Protein AF-A0A2E0NGV4-F1 (afdb_monomer)

Foldseek 3Di:
DDDDPLNVLVVCCVVWVAAFPDWDFPDADPVRDTDTDTDGSNRVNVVVVVVVVVCVVVVNDDD

pLDDT: mean 90.63, std 10.07, range [56.5, 98.0]

Secondary structure (DSSP, 8-state):
----HHHHHHHHHHH-TTSEEEEEEEEE-TT--EEEEEEEHHHHHHHHHHHHHHHHHTT----

Radius of gyration: 15.27 Å; Cα contacts (8 Å, |Δi|>4): 64; chains: 1; bounding box: 46×21×32 Å

Mean predicted aligned error: 5.0 Å

Nearest PDB structures (foldseek):
  7z3o-assembly1_SF  TM=4.132E-01  e=7.936E+00  Thermochaetoides thermophila DSM 1495
  8b2l-assembly1_d1  TM=4.031E-01  e=7.936E+00  Nicotiana tabacum
  8ylr-assembly1_SB  TM=3.607E-01  e=9.086E+00  Saccharomyces cerevisiae S288C

Sequence (63 aa):
MHHNVAHFLAKQASLYPDKPAVRAPECHDKVGVVSYTERSFLQLEQEASAVAQILSAKGIQRG

Structure (mmCIF, N/CA/C/O backbone):
data_AF-A0A2E0NGV4-F1
#
_entry.id   AF-A0A2E0NGV4-F1
#
loop_
_atom_site.group_PDB
_atom_site.id
_atom_site.type_symbol
_atom_site.label_atom_id
_atom_site.label_alt_id
_atom_site.label_comp_id
_atom_site.label_asym_id
_atom_site.label_entity_id
_atom_site.label_seq_id
_atom_site.pdbx_PDB_ins_code
_atom_site.Cartn_x
_atom_site.Cartn_y
_atom_site.Cartn_z
_atom_site.occupancy
_atom_site.B_iso_or_equiv
_atom_site.auth_seq_id
_atom_site.auth_comp_id
_atom_site.auth_asym_id
_atom_site.auth_atom_id
_atom_site.pdbx_PDB_model_num
ATOM 1 N N . MET A 1 1 ? -19.089 12.778 2.889 1.00 56.50 1 MET A N 1
ATOM 2 C CA . MET A 1 1 ? -17.897 12.124 3.475 1.00 56.50 1 MET A CA 1
ATOM 3 C C . 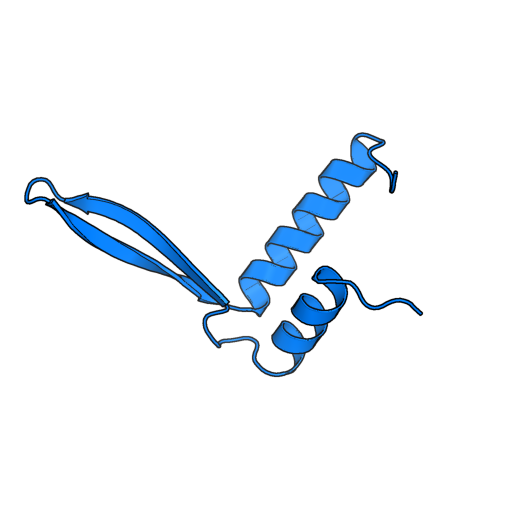MET A 1 1 ? -16.666 12.769 2.866 1.00 56.50 1 MET A C 1
ATOM 5 O O . MET A 1 1 ? -16.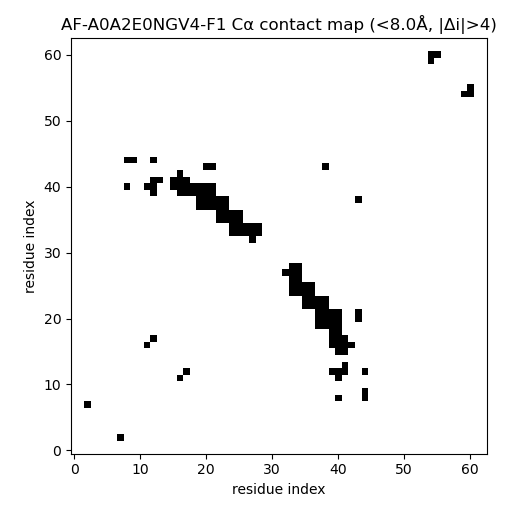634 12.901 1.652 1.00 56.50 1 MET A O 1
ATOM 9 N N . HIS A 1 2 ? -15.691 13.205 3.665 1.00 71.75 2 HIS A N 1
ATOM 10 C CA . HIS A 1 2 ? -14.422 13.682 3.109 1.00 71.75 2 HIS A CA 1
ATOM 11 C C . HIS A 1 2 ? -13.582 12.471 2.704 1.00 71.75 2 HIS A C 1
ATOM 13 O O . HIS A 1 2 ? -13.240 11.647 3.550 1.00 71.75 2 HIS A O 1
ATOM 19 N N . HIS A 1 3 ? -13.295 12.343 1.411 1.00 82.75 3 HIS A N 1
ATOM 20 C CA . HIS A 1 3 ? -12.378 11.328 0.914 1.00 82.75 3 HIS A CA 1
ATOM 21 C C . HIS A 1 3 ? -10.946 11.743 1.258 1.00 82.75 3 HIS A C 1
ATOM 23 O O . HIS A 1 3 ? -10.547 12.876 1.000 1.00 82.75 3 HIS A O 1
ATOM 29 N N . ASN A 1 4 ? -10.184 10.831 1.856 1.00 85.69 4 ASN A N 1
ATOM 30 C CA . ASN A 1 4 ? -8.752 10.994 2.083 1.00 85.69 4 ASN A CA 1
ATOM 31 C C . ASN A 1 4 ? -7.967 10.044 1.163 1.00 85.69 4 ASN A C 1
ATOM 33 O O . ASN A 1 4 ? -8.541 9.262 0.402 1.00 85.69 4 ASN A O 1
ATOM 37 N N . VAL A 1 5 ? -6.641 10.102 1.244 1.00 87.81 5 VAL A N 1
ATOM 38 C CA . VAL A 1 5 ? -5.760 9.256 0.427 1.00 87.81 5 VAL A CA 1
ATOM 39 C C . VAL A 1 5 ? -6.013 7.762 0.677 1.00 87.81 5 VAL A C 1
ATOM 41 O O . VAL A 1 5 ? -6.003 6.982 -0.270 1.00 87.81 5 VAL A O 1
ATOM 44 N N . ALA A 1 6 ? -6.337 7.364 1.912 1.00 88.81 6 ALA A N 1
ATOM 45 C CA . ALA A 1 6 ? -6.664 5.973 2.234 1.00 88.81 6 ALA A CA 1
ATOM 46 C C . ALA A 1 6 ? -7.948 5.497 1.529 1.00 88.81 6 ALA A C 1
ATOM 48 O O . ALA A 1 6 ? -7.999 4.382 1.017 1.00 88.81 6 ALA A O 1
ATOM 49 N N . HIS A 1 7 ? -8.961 6.362 1.412 1.00 92.50 7 HIS A N 1
ATOM 50 C CA . HIS A 1 7 ? -10.153 6.060 0.619 1.00 92.50 7 HIS A CA 1
ATOM 51 C C . HIS A 1 7 ? -9.817 5.856 -0.866 1.00 92.50 7 HIS A C 1
ATOM 53 O O . HIS A 1 7 ? -10.348 4.948 -1.507 1.00 92.50 7 HIS A O 1
ATOM 59 N N . PHE A 1 8 ? -8.937 6.691 -1.426 1.00 93.56 8 PHE A N 1
ATOM 60 C CA . PHE A 1 8 ? -8.502 6.537 -2.813 1.00 93.56 8 PHE A CA 1
ATOM 61 C C . PHE A 1 8 ? -7.753 5.215 -3.030 1.00 93.56 8 PHE A C 1
ATOM 63 O O . PHE A 1 8 ? -8.040 4.521 -4.004 1.00 93.56 8 PHE A O 1
ATOM 70 N N . LEU A 1 9 ? -6.860 4.840 -2.108 1.00 95.38 9 LEU A N 1
ATOM 71 C CA . LEU A 1 9 ? -6.122 3.576 -2.158 1.00 95.38 9 LEU A CA 1
ATOM 72 C C . LEU A 1 9 ? -7.069 2.368 -2.210 1.00 95.38 9 LEU A C 1
ATOM 74 O O . LEU A 1 9 ? -6.951 1.552 -3.120 1.00 95.38 9 LEU A O 1
ATOM 78 N N . ALA A 1 10 ? -8.058 2.308 -1.314 1.00 95.94 10 ALA A N 1
ATOM 79 C CA . ALA A 1 10 ? -9.046 1.228 -1.301 1.00 95.94 10 ALA A CA 1
ATOM 80 C C . ALA A 1 10 ? -9.832 1.135 -2.623 1.00 95.94 10 ALA A C 1
ATOM 82 O O . ALA A 1 10 ? -10.072 0.046 -3.148 1.00 95.94 10 ALA A O 1
ATOM 83 N N . LYS A 1 11 ? -10.184 2.283 -3.220 1.00 97.00 11 LYS A N 1
ATOM 84 C CA . LYS A 1 11 ? -10.856 2.318 -4.525 1.00 97.00 11 LYS A CA 1
ATOM 85 C C . LYS A 1 11 ? -9.962 1.799 -5.657 1.00 97.00 11 LYS A C 1
ATOM 87 O O . LYS A 1 11 ? -10.444 1.058 -6.509 1.00 97.00 11 LYS A O 1
ATOM 92 N N . GLN A 1 12 ? -8.681 2.171 -5.681 1.00 97.31 12 GLN A N 1
ATOM 93 C CA . GLN A 1 12 ? -7.745 1.680 -6.701 1.00 97.31 12 GLN A CA 1
ATOM 94 C C . GLN A 1 12 ? -7.463 0.183 -6.545 1.00 97.31 12 GLN A C 1
ATOM 96 O O . GLN A 1 12 ? -7.443 -0.519 -7.549 1.00 97.31 12 GLN A O 1
ATOM 101 N N . ALA A 1 13 ? -7.338 -0.321 -5.314 1.00 97.56 13 ALA A N 1
ATOM 102 C CA . ALA A 1 13 ? -7.170 -1.750 -5.044 1.00 97.56 13 ALA A CA 1
ATOM 103 C C . ALA A 1 13 ? -8.349 -2.588 -5.560 1.00 97.56 13 ALA A C 1
ATOM 105 O O . ALA A 1 13 ? -8.139 -3.667 -6.104 1.00 97.56 13 ALA A O 1
ATOM 106 N N . SER A 1 14 ? -9.578 -2.067 -5.472 1.00 97.50 14 SER A N 1
ATOM 107 C CA . SER A 1 14 ? -10.754 -2.745 -6.027 1.00 97.50 14 SER A CA 1
ATOM 108 C C . SER A 1 14 ? -10.812 -2.718 -7.558 1.00 97.50 14 SER A C 1
ATOM 110 O O . SER A 1 14 ? -11.320 -3.666 -8.151 1.00 97.50 14 SER A O 1
ATOM 112 N N . LEU A 1 15 ? -10.353 -1.640 -8.202 1.00 98.00 15 LEU A N 1
ATOM 113 C CA . LEU A 1 15 ? -10.421 -1.492 -9.662 1.00 98.00 15 LEU A CA 1
ATOM 114 C C . LEU A 1 15 ? -9.231 -2.143 -10.382 1.00 98.00 15 LEU A C 1
ATOM 116 O O . LEU A 1 15 ? -9.377 -2.613 -11.508 1.00 98.00 15 LEU A O 1
ATOM 120 N N . TYR A 1 16 ? -8.057 -2.143 -9.752 1.00 97.94 16 TYR A N 1
ATOM 121 C CA . TYR A 1 16 ? -6.786 -2.542 -10.353 1.00 97.94 16 TYR A CA 1
ATOM 122 C C . TYR A 1 16 ? -5.894 -3.310 -9.356 1.00 97.94 16 TYR A C 1
ATOM 124 O O . TYR A 1 16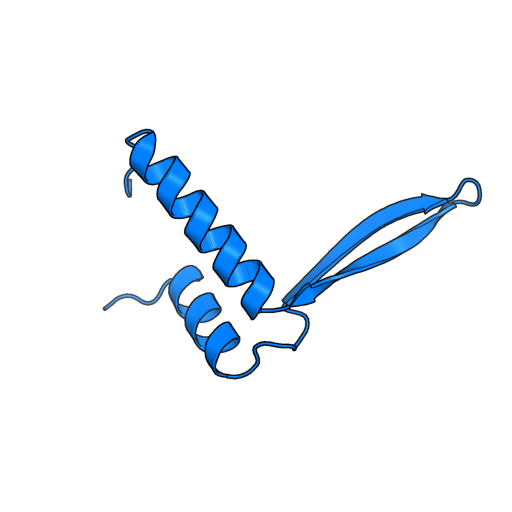 ? -4.783 -2.859 -9.066 1.00 97.94 16 TYR A O 1
ATOM 132 N N . PRO A 1 17 ? -6.343 -4.465 -8.832 1.00 97.25 17 PRO A N 1
ATOM 133 C CA . PRO A 1 17 ? -5.684 -5.159 -7.720 1.00 97.25 17 PRO A CA 1
ATOM 134 C C . PRO A 1 17 ? -4.222 -5.523 -8.001 1.00 97.25 17 PRO A C 1
ATOM 136 O O . PRO A 1 17 ? -3.382 -5.401 -7.109 1.00 97.25 17 PRO A O 1
ATOM 139 N N . ASP A 1 18 ? -3.914 -5.895 -9.244 1.00 97.81 18 ASP A N 1
ATOM 140 C CA . ASP A 1 18 ? -2.592 -6.382 -9.653 1.00 97.81 18 ASP A CA 1
ATOM 141 C C . ASP A 1 18 ? -1.697 -5.293 -10.258 1.00 97.81 18 ASP A C 1
ATOM 143 O O . ASP A 1 18 ? -0.534 -5.547 -10.569 1.00 97.81 18 ASP A O 1
ATOM 147 N N . LYS A 1 19 ? -2.205 -4.065 -10.445 1.00 97.56 19 LYS A N 1
ATOM 148 C CA . LYS A 1 19 ? -1.375 -2.978 -10.982 1.00 97.56 19 LYS A CA 1
ATOM 149 C C . LYS A 1 19 ? -0.398 -2.471 -9.918 1.00 97.56 19 LYS A C 1
ATOM 151 O O . LYS A 1 19 ? -0.786 -2.372 -8.750 1.00 97.56 19 LYS A O 1
ATOM 156 N N . PRO A 1 20 ? 0.832 -2.090 -10.307 1.00 96.69 20 PRO A N 1
ATOM 157 C CA . PRO A 1 20 ? 1.813 -1.556 -9.373 1.00 96.69 20 PRO A CA 1
ATOM 158 C C . PRO A 1 20 ? 1.339 -0.214 -8.806 1.00 96.69 20 PRO A C 1
ATOM 160 O O . PRO A 1 20 ? 1.018 0.713 -9.551 1.00 96.69 20 PRO A O 1
ATOM 163 N N . ALA A 1 21 ? 1.313 -0.116 -7.480 1.00 95.56 21 ALA A N 1
ATOM 164 C CA . ALA A 1 21 ? 0.992 1.100 -6.740 1.00 95.56 21 ALA A CA 1
ATOM 165 C C . ALA A 1 21 ? 2.255 1.852 -6.309 1.00 95.56 21 ALA A C 1
ATOM 167 O O . ALA A 1 21 ? 2.283 3.082 -6.316 1.00 95.56 21 ALA A O 1
ATOM 168 N N . VAL A 1 22 ? 3.300 1.112 -5.928 1.00 94.12 22 VAL A N 1
ATOM 169 C CA . VAL A 1 22 ? 4.582 1.653 -5.460 1.00 94.12 22 VAL A CA 1
ATOM 170 C C . VAL A 1 22 ? 5.722 0.793 -6.000 1.00 94.12 22 VAL A C 1
ATOM 172 O O . VAL A 1 22 ? 5.602 -0.429 -6.074 1.00 94.12 22 VAL A O 1
ATOM 175 N N . ARG A 1 23 ? 6.843 1.438 -6.340 1.00 93.94 23 ARG A N 1
ATOM 176 C CA . ARG A 1 23 ? 8.130 0.786 -6.604 1.00 93.94 23 ARG A CA 1
ATOM 177 C C . ARG A 1 23 ? 9.111 1.202 -5.517 1.00 93.94 23 ARG A C 1
ATOM 179 O O . ARG A 1 23 ? 9.343 2.397 -5.338 1.00 93.94 23 ARG A O 1
ATOM 186 N N . ALA A 1 24 ? 9.664 0.239 -4.795 1.00 88.81 24 ALA A N 1
ATOM 187 C CA . ALA A 1 24 ? 10.658 0.475 -3.756 1.00 88.81 24 ALA A CA 1
ATOM 188 C C . ALA A 1 24 ? 12.021 -0.060 -4.217 1.00 88.81 24 ALA A C 1
ATOM 190 O O . ALA A 1 24 ? 12.064 -1.126 -4.831 1.00 88.81 24 ALA A O 1
ATOM 191 N N . PRO A 1 25 ? 13.131 0.648 -3.959 1.00 89.12 25 PRO A N 1
ATOM 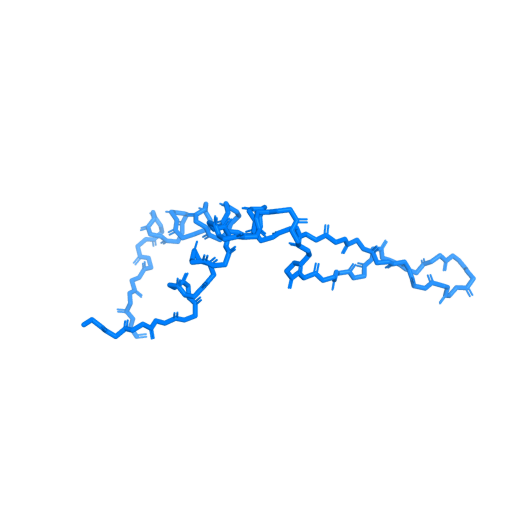192 C CA . PRO A 1 25 ? 14.455 0.126 -4.270 1.00 89.12 25 PRO A CA 1
ATOM 193 C C . PRO A 1 25 ? 14.776 -1.075 -3.367 1.00 89.12 25 PRO A C 1
ATOM 195 O O . PRO A 1 25 ? 14.588 -1.005 -2.153 1.00 89.12 25 PRO A O 1
ATOM 198 N N . GLU A 1 26 ? 15.282 -2.164 -3.943 1.00 85.44 26 GLU A N 1
ATOM 199 C CA . GLU A 1 26 ? 15.582 -3.427 -3.245 1.00 85.44 26 GLU A CA 1
ATOM 200 C C . GLU A 1 26 ? 17.089 -3.596 -2.962 1.00 85.44 26 GLU A C 1
ATOM 202 O O . GLU A 1 26 ? 17.598 -4.707 -2.892 1.00 85.44 26 GLU A O 1
ATOM 207 N N . CYS A 1 27 ? 17.794 -2.483 -2.710 1.00 71.94 27 CYS A N 1
ATOM 208 C CA . CYS A 1 27 ? 19.247 -2.375 -2.477 1.00 71.94 27 CYS A CA 1
ATOM 209 C C . CYS A 1 27 ? 20.093 -2.131 -3.747 1.00 71.94 27 CYS A C 1
ATOM 211 O O . CYS A 1 27 ? 19.627 -2.258 -4.878 1.00 71.94 27 CYS A O 1
ATOM 213 N N . HIS A 1 28 ? 21.344 -1.713 -3.527 1.00 60.47 28 HIS A N 1
ATOM 214 C CA . HIS A 1 28 ? 22.370 -1.574 -4.560 1.00 60.47 28 HIS A CA 1
ATOM 215 C C . HIS A 1 28 ? 23.158 -2.885 -4.629 1.00 60.47 28 HIS A C 1
ATOM 217 O O . HIS A 1 28 ? 23.661 -3.354 -3.603 1.00 60.47 28 HIS A O 1
ATOM 223 N N . ASP A 1 29 ? 23.306 -3.473 -5.814 1.00 65.56 29 ASP A N 1
ATOM 224 C CA . ASP A 1 29 ? 24.321 -4.510 -5.993 1.00 65.56 29 ASP A CA 1
ATOM 225 C C . ASP A 1 29 ? 25.733 -3.927 -5.736 1.00 65.56 29 ASP A C 1
ATOM 227 O O . ASP A 1 29 ? 25.933 -2.711 -5.669 1.00 65.56 29 ASP A O 1
ATOM 231 N N . LYS A 1 30 ? 26.754 -4.783 -5.588 1.00 67.44 30 LYS A N 1
ATOM 232 C CA . LYS A 1 30 ? 28.151 -4.340 -5.372 1.00 67.44 30 LYS A CA 1
ATOM 233 C C . LYS A 1 30 ? 28.714 -3.479 -6.524 1.00 67.44 30 LYS A C 1
ATOM 235 O O . LYS A 1 30 ? 29.827 -2.975 -6.404 1.00 67.44 30 LYS A O 1
ATOM 240 N N . VAL A 1 31 ? 27.968 -3.338 -7.621 1.00 72.81 31 VAL A N 1
ATOM 241 C CA . VAL A 1 31 ? 28.297 -2.605 -8.850 1.00 72.81 31 VAL A CA 1
ATOM 242 C C . VAL A 1 31 ? 27.534 -1.266 -8.921 1.00 72.81 31 VAL A C 1
ATOM 244 O O . VAL A 1 31 ? 27.768 -0.464 -9.822 1.00 72.81 31 VAL A O 1
ATOM 247 N N . GLY A 1 32 ? 26.669 -0.974 -7.942 1.00 74.88 32 GLY A N 1
ATOM 248 C CA . GLY A 1 32 ? 25.894 0.261 -7.851 1.00 74.88 32 GLY A CA 1
ATOM 249 C C . GLY A 1 32 ? 24.575 0.252 -8.630 1.00 74.88 32 GLY A C 1
ATOM 250 O O . GLY A 1 32 ? 23.935 1.302 -8.711 1.00 74.88 32 GLY A O 1
ATOM 251 N N . VAL A 1 33 ? 24.142 -0.886 -9.179 1.00 81.50 33 VAL A N 1
ATOM 252 C CA . VAL A 1 33 ? 22.848 -1.011 -9.865 1.00 81.50 33 VAL A CA 1
ATOM 253 C C . VAL A 1 33 ? 21.725 -1.056 -8.834 1.00 81.50 33 VAL A C 1
ATOM 255 O O . VAL A 1 33 ? 21.759 -1.852 -7.896 1.00 81.50 33 VAL A O 1
ATOM 258 N N . VAL A 1 34 ? 20.715 -0.206 -9.026 1.00 85.00 34 VAL A N 1
ATOM 259 C CA . VAL A 1 34 ? 19.504 -0.170 -8.198 1.00 85.00 34 VAL A CA 1
ATOM 260 C C . VAL A 1 34 ? 18.446 -1.073 -8.821 1.00 85.00 34 VAL A C 1
ATOM 262 O O . VAL A 1 34 ? 17.951 -0.790 -9.915 1.00 85.00 34 VAL A O 1
ATOM 265 N N . SER A 1 35 ? 18.079 -2.147 -8.125 1.00 88.50 35 SER A N 1
ATOM 266 C CA . SER A 1 35 ? 16.884 -2.929 -8.444 1.00 88.50 35 SER A CA 1
ATOM 267 C C . SER A 1 35 ? 15.657 -2.324 -7.763 1.00 88.50 35 SER A C 1
ATOM 269 O O . SER A 1 35 ? 15.757 -1.675 -6.720 1.0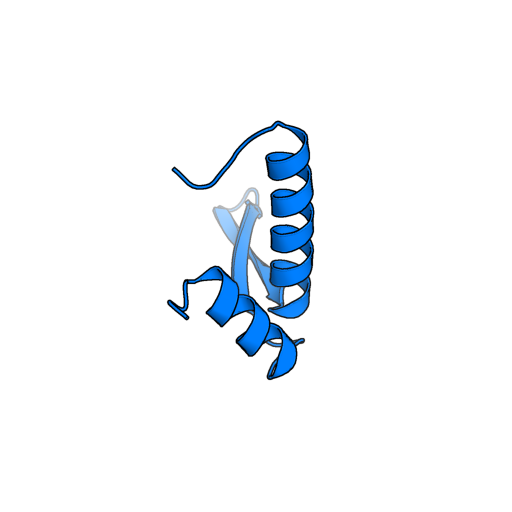0 88.50 35 SER A O 1
ATOM 271 N 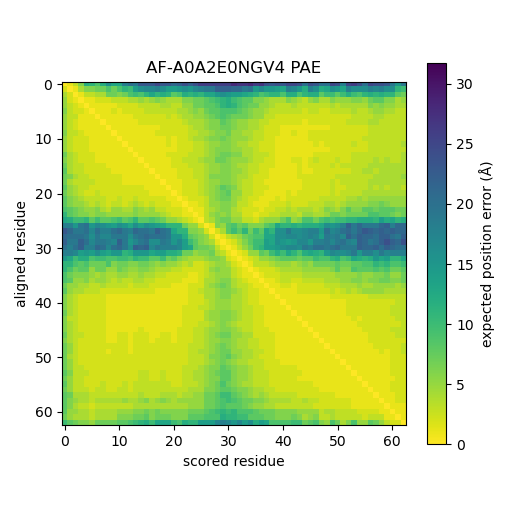N . TYR A 1 36 ? 14.483 -2.535 -8.355 1.00 89.94 36 TYR A N 1
ATOM 272 C CA . TYR A 1 36 ? 13.211 -2.102 -7.788 1.00 89.94 36 TYR A CA 1
ATOM 273 C C . TYR A 1 36 ? 12.277 -3.291 -7.649 1.00 89.94 36 TYR A C 1
ATOM 275 O O . TYR A 1 36 ? 12.103 -4.056 -8.597 1.00 89.94 36 TYR A O 1
ATOM 283 N N . THR A 1 37 ? 11.634 -3.380 -6.493 1.00 92.75 37 THR A N 1
ATOM 284 C CA . THR A 1 37 ? 10.517 -4.283 -6.250 1.00 92.75 37 THR A CA 1
ATOM 285 C C . THR A 1 37 ? 9.208 -3.505 -6.326 1.00 92.75 37 THR A C 1
ATOM 287 O O . THR A 1 37 ? 9.128 -2.340 -5.916 1.00 92.75 37 THR A O 1
ATOM 290 N N . GLU A 1 38 ? 8.181 -4.122 -6.898 1.00 95.56 38 GLU A N 1
ATOM 291 C CA . GLU A 1 38 ? 6.858 -3.521 -7.042 1.00 95.56 38 GLU A CA 1
ATOM 292 C C . GLU A 1 38 ? 5.914 -4.075 -5.980 1.00 95.56 38 GLU A C 1
ATOM 294 O O . GLU A 1 38 ? 5.931 -5.266 -5.675 1.00 95.56 38 GLU A O 1
ATOM 299 N N . ARG A 1 39 ? 5.045 -3.213 -5.452 1.00 95.69 39 ARG A N 1
ATOM 300 C CA . ARG A 1 39 ? 3.868 -3.634 -4.690 1.00 95.69 39 ARG A CA 1
ATOM 301 C C . ARG A 1 39 ? 2.612 -3.255 -5.438 1.00 95.69 39 ARG A C 1
ATOM 303 O O . ARG A 1 39 ? 2.475 -2.108 -5.877 1.00 95.69 39 ARG A O 1
ATOM 310 N N . SER A 1 40 ? 1.694 -4.206 -5.557 1.00 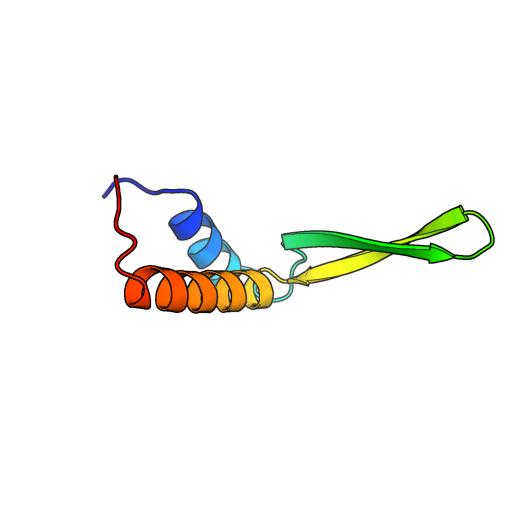97.88 40 SER A N 1
ATOM 311 C CA . SER A 1 40 ? 0.403 -3.968 -6.188 1.00 97.88 40 SER A CA 1
ATOM 312 C C . SER A 1 40 ? -0.511 -3.109 -5.308 1.00 97.88 40 SER A C 1
ATOM 314 O O . SER A 1 40 ? -0.282 -2.966 -4.102 1.00 97.88 40 SER A O 1
ATOM 316 N N . PHE A 1 41 ? -1.569 -2.535 -5.890 1.00 97.81 41 PHE A N 1
ATOM 317 C CA . PHE A 1 41 ? -2.574 -1.803 -5.110 1.00 97.81 41 PHE A CA 1
ATOM 318 C C . PHE A 1 41 ? -3.224 -2.673 -4.034 1.00 97.81 41 PHE A C 1
ATOM 320 O O . PHE A 1 41 ? -3.441 -2.181 -2.928 1.00 97.81 41 PHE A O 1
ATOM 327 N N . LEU A 1 42 ? -3.499 -3.948 -4.329 1.00 97.94 42 LEU A N 1
ATOM 328 C CA . LEU A 1 42 ? -4.067 -4.870 -3.345 1.00 97.94 42 LEU A CA 1
ATOM 329 C C . LEU A 1 42 ? -3.099 -5.124 -2.184 1.00 97.94 42 LEU A C 1
ATOM 331 O O . LEU A 1 42 ? -3.495 -5.011 -1.028 1.00 97.94 42 LEU A O 1
ATOM 335 N N . GLN A 1 43 ? -1.828 -5.408 -2.481 1.00 97.38 43 GLN A N 1
ATOM 336 C CA . GLN A 1 43 ? -0.810 -5.637 -1.450 1.00 97.38 43 GLN A CA 1
ATOM 337 C C . GLN A 1 43 ? -0.625 -4.400 -0.564 1.00 97.38 43 GLN A C 1
ATOM 339 O O . GLN A 1 43 ? -0.591 -4.504 0.660 1.00 97.38 43 GLN A O 1
ATOM 344 N N . LEU A 1 44 ? -0.557 -3.214 -1.176 1.00 96.50 44 LEU A N 1
ATOM 345 C CA . LEU A 1 44 ? -0.382 -1.964 -0.443 1.00 96.50 44 LEU A CA 1
ATOM 346 C C . LEU A 1 44 ? -1.591 -1.624 0.441 1.00 96.50 44 LEU A C 1
ATOM 348 O O . LEU A 1 44 ? -1.407 -1.135 1.553 1.00 96.50 44 LEU A O 1
ATOM 352 N N . GLU A 1 45 ? -2.816 -1.871 -0.030 1.00 97.25 45 GLU A N 1
ATOM 353 C CA . GLU A 1 45 ? -4.033 -1.670 0.767 1.00 97.25 45 GLU A CA 1
ATOM 354 C C . GLU A 1 45 ? -4.073 -2.617 1.969 1.00 97.25 45 GLU A C 1
ATOM 356 O O . GLU A 1 45 ? -4.281 -2.155 3.091 1.00 97.25 45 GLU A O 1
ATOM 361 N N . GLN A 1 46 ? -3.777 -3.903 1.764 1.00 97.25 46 GLN A N 1
ATOM 362 C CA . GLN A 1 46 ? -3.736 -4.897 2.839 1.00 97.25 46 GLN A CA 1
ATOM 363 C C . GLN A 1 46 ? -2.708 -4.527 3.915 1.00 97.25 46 GLN A C 1
ATOM 365 O O . GLN A 1 46 ? -3.016 -4.563 5.110 1.00 97.25 46 GLN A O 1
ATOM 370 N N . GLU A 1 47 ? -1.503 -4.120 3.507 1.00 95.81 47 GLU A N 1
ATOM 371 C CA . GLU A 1 47 ? -0.469 -3.644 4.429 1.00 95.81 47 GLU A CA 1
ATOM 372 C C . GLU A 1 47 ? -0.912 -2.381 5.182 1.00 95.81 47 GLU A C 1
ATOM 374 O O . GLU A 1 47 ? -0.774 -2.308 6.406 1.00 95.81 47 GLU A O 1
ATOM 379 N N . ALA A 1 48 ? -1.479 -1.393 4.481 1.00 95.75 48 ALA A N 1
ATOM 380 C CA . ALA A 1 48 ? -1.952 -0.153 5.093 1.00 95.75 48 ALA A CA 1
ATOM 381 C C . ALA A 1 48 ? -3.073 -0.408 6.114 1.00 95.75 48 ALA A C 1
ATOM 383 O O . ALA A 1 48 ? -3.058 0.169 7.205 1.00 95.75 48 ALA A O 1
ATOM 384 N N . SER A 1 49 ? -4.009 -1.302 5.795 1.00 95.94 49 SER A N 1
ATOM 385 C CA . SER A 1 49 ? -5.097 -1.716 6.681 1.00 95.94 49 SER A CA 1
ATOM 386 C C . SER A 1 49 ? -4.584 -2.465 7.914 1.00 95.94 49 S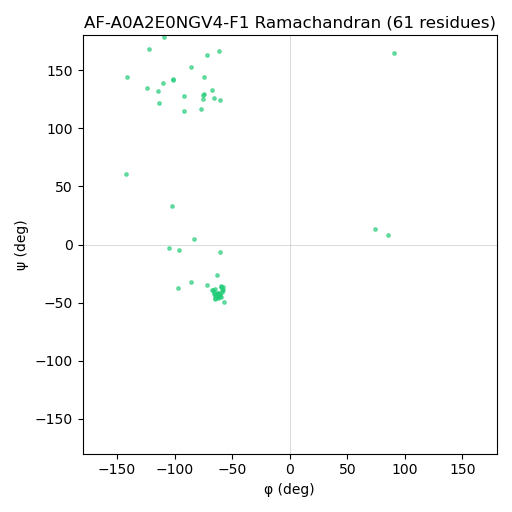ER A C 1
ATOM 388 O O . SER A 1 49 ? -5.021 -2.177 9.031 1.00 95.94 49 SER A O 1
ATOM 390 N N . ALA A 1 50 ? -3.597 -3.353 7.757 1.00 97.31 50 ALA A N 1
ATOM 391 C CA . ALA A 1 50 ? -2.947 -4.016 8.887 1.00 97.31 50 ALA A CA 1
ATOM 392 C C . ALA A 1 50 ? -2.238 -3.009 9.813 1.00 97.31 50 ALA A C 1
ATOM 394 O O . ALA A 1 50 ? -2.399 -3.055 11.035 1.00 97.31 50 ALA A O 1
ATOM 395 N N . VAL A 1 51 ? -1.509 -2.042 9.246 1.00 96.81 51 VAL A N 1
ATOM 396 C CA . VAL A 1 51 ? -0.868 -0.969 10.024 1.00 96.81 51 VAL A CA 1
ATOM 397 C C . VAL A 1 51 ? -1.910 -0.109 10.741 1.00 96.81 51 VAL A C 1
ATOM 399 O O . VAL A 1 51 ? -1.732 0.194 11.920 1.00 96.81 51 VAL A O 1
ATOM 402 N N . ALA A 1 52 ? -3.019 0.244 10.087 1.00 95.12 52 ALA A N 1
ATOM 403 C CA . ALA A 1 52 ? -4.098 1.007 10.712 1.00 95.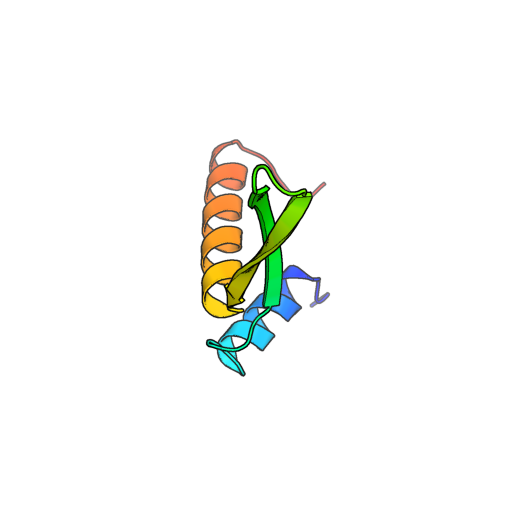12 52 ALA A CA 1
ATOM 404 C C . ALA A 1 52 ? -4.678 0.291 11.946 1.00 95.12 52 ALA A C 1
ATOM 406 O O . ALA A 1 52 ? -4.902 0.933 12.974 1.00 95.12 52 ALA A O 1
ATOM 407 N N . GLN A 1 53 ? -4.849 -1.036 11.886 1.00 96.38 53 GLN A N 1
ATOM 408 C CA . GLN A 1 53 ? -5.278 -1.839 13.038 1.00 96.38 53 GLN A CA 1
ATOM 409 C C . GLN A 1 53 ? -4.250 -1.806 14.177 1.00 96.38 53 GLN A C 1
ATOM 411 O O . GLN A 1 53 ? -4.625 -1.611 15.332 1.00 96.38 53 GLN A O 1
ATOM 416 N N . ILE A 1 54 ? -2.954 -1.920 13.865 1.00 98.00 54 ILE A N 1
ATOM 417 C CA . ILE A 1 54 ? -1.874 -1.830 14.862 1.00 98.00 54 ILE A CA 1
ATOM 418 C C . ILE A 1 54 ? -1.861 -0.453 15.537 1.00 98.00 54 ILE A C 1
ATOM 420 O O . ILE A 1 54 ? -1.739 -0.363 16.759 1.00 98.00 54 ILE A O 1
ATOM 424 N N . LEU A 1 55 ? -1.982 0.628 14.764 1.00 97.00 55 LEU A N 1
ATOM 425 C CA . LEU A 1 55 ? -2.000 1.992 15.298 1.00 97.00 55 LEU A CA 1
ATOM 426 C C . LEU A 1 55 ? -3.234 2.222 16.178 1.00 97.00 55 LEU A C 1
ATOM 428 O O . LEU A 1 55 ? -3.109 2.754 17.281 1.00 97.00 55 LEU A O 1
ATOM 432 N N . SER A 1 56 ? -4.401 1.752 15.735 1.00 96.44 56 SER A N 1
ATOM 433 C CA . SER A 1 56 ? -5.632 1.808 16.524 1.00 96.44 56 SER A CA 1
ATOM 434 C C . SER A 1 56 ? -5.499 1.033 17.840 1.00 96.44 56 SER A C 1
ATOM 436 O O . SER A 1 56 ? -5.863 1.561 18.890 1.00 96.44 56 SER A O 1
ATOM 438 N N . ALA A 1 57 ? -4.892 -0.159 17.818 1.00 97.56 57 ALA A N 1
ATOM 439 C CA . ALA A 1 57 ? -4.610 -0.947 19.019 1.00 97.56 57 ALA A CA 1
ATOM 440 C C . ALA A 1 57 ? -3.633 -0.248 19.986 1.00 97.56 57 ALA A C 1
ATOM 442 O O . ALA A 1 57 ? -3.688 -0.476 21.191 1.00 97.56 57 ALA A O 1
ATOM 443 N N . LYS A 1 58 ? -2.770 0.643 19.480 1.00 97.94 58 LYS A N 1
ATOM 444 C CA . LYS A 1 58 ? -1.889 1.507 20.287 1.00 97.94 58 LYS A CA 1
ATOM 445 C C . LYS A 1 58 ? -2.576 2.777 20.807 1.00 97.94 58 LYS A C 1
ATOM 447 O O . LYS A 1 58 ? -1.909 3.622 21.397 1.00 97.94 58 LYS A O 1
ATOM 452 N N . GLY A 1 59 ? -3.881 2.934 20.584 1.00 97.75 59 GLY A N 1
ATOM 453 C CA . GLY A 1 59 ? -4.636 4.116 20.997 1.00 97.75 59 GLY A CA 1
ATOM 454 C C . GLY A 1 59 ? -4.365 5.353 20.140 1.00 97.75 59 GLY A C 1
ATOM 455 O O . GLY A 1 59 ? -4.745 6.454 20.531 1.00 97.75 59 GLY A O 1
ATOM 456 N N . ILE A 1 60 ? -3.725 5.197 18.975 1.00 96.69 60 ILE A N 1
ATOM 457 C CA . ILE A 1 60 ? -3.525 6.306 18.041 1.00 96.69 60 ILE A CA 1
ATOM 458 C C . ILE A 1 60 ? -4.854 6.585 17.350 1.00 96.69 60 ILE A C 1
ATOM 460 O O . ILE A 1 60 ? -5.478 5.699 16.763 1.00 96.69 60 ILE A O 1
ATOM 464 N N . GLN A 1 61 ? -5.280 7.838 17.434 1.00 92.56 61 GLN A N 1
ATOM 465 C CA . GLN A 1 61 ? -6.542 8.313 16.894 1.00 92.56 61 GLN A CA 1
ATOM 466 C C . GLN A 1 61 ? -6.301 9.448 15.906 1.00 92.56 61 GLN A C 1
ATOM 468 O O . GLN A 1 61 ? -5.208 10.001 15.800 1.00 92.56 61 GLN A O 1
ATOM 473 N N . ARG A 1 62 ? -7.354 9.786 15.167 1.00 85.88 62 ARG A N 1
ATOM 474 C CA . ARG A 1 62 ? -7.375 10.973 14.320 1.00 85.88 62 ARG A CA 1
ATOM 475 C C . ARG A 1 62 ? -7.181 12.216 15.197 1.00 85.88 62 ARG A C 1
ATOM 477 O O . ARG A 1 62 ? -7.983 12.432 16.101 1.00 85.88 62 ARG A O 1
ATOM 484 N N . GLY A 1 63 ? -6.176 13.027 14.885 1.00 80.31 63 GLY A N 1
ATOM 485 C CA . GLY A 1 63 ? -5.871 14.289 15.560 1.00 80.31 63 GLY A CA 1
ATOM 486 C C . GLY A 1 63 ? -5.183 15.225 14.596 1.00 80.31 63 GLY A C 1
ATOM 487 O O . GLY A 1 63 ? -4.109 14.823 14.101 1.00 80.31 63 GLY A O 1
#

Solvent-accessible surface area (backbone atoms only — not comparable to full-atom values): 3785 Å² total; per-residue (Å²): 132,89,82,50,73,68,56,52,43,54,52,45,20,73,77,39,38,82,43,73,66,47,76,44,76,71,52,63,49,101,85,67,52,75,45,70,46,74,37,26,22,37,58,50,41,53,51,50,53,53,50,50,52,54,41,45,74,70,69,56,70,96,128